Protein AF-T1AH85-F1 (afdb_monomer_lite)

Secondary structure (DSSP, 8-state):
--HHHHTTTS-TT--TT-TT--HHHHHHHHHHHHHHS----------TTHHHHS-HHHHHHHHH--

Organism: NCBI:txid410659

pLDDT: mean 84.35, std 11.83, range [56.25, 96.5]

Sequence (66 aa):
MLNAIYEEDFLGFSYGFRPGRNQHDALDALSVAISGTPVNWILDADIRSFFDSVSQEWRLRFLGHR

InterPro domains:
  IPR043502 DNA/RNA polymerase superfamily [SSF56672] (2-63)
  IPR051083 Group II Intron Splicing and Mobility/Defense [PTHR34047] (2-61)

Radius of gyration: 15.52 Å; chains: 1; bounding box: 29×27×39 Å

Structure (mmCIF, N/CA/C/O backbone):
data_AF-T1AH85-F1
#
_entry.id   AF-T1AH85-F1
#
loop_
_atom_site.group_PDB
_atom_site.id
_atom_site.type_symbol
_atom_site.label_atom_id
_atom_site.label_alt_id
_atom_site.label_comp_id
_atom_site.label_asym_id
_atom_site.label_entity_id
_atom_site.label_seq_id
_atom_site.pdbx_PDB_ins_code
_atom_site.Cartn_x
_atom_site.Cartn_y
_atom_site.Cartn_z
_atom_site.occupancy
_atom_site.B_iso_or_equiv
_atom_site.auth_seq_id
_atom_site.auth_comp_id
_atom_site.auth_asym_id
_atom_site.auth_atom_id
_atom_site.pdbx_PDB_model_num
ATOM 1 N N . MET A 1 1 ? 2.590 16.608 -18.531 1.00 56.25 1 MET A N 1
ATOM 2 C CA . MET A 1 1 ? 2.278 16.195 -17.145 1.00 56.25 1 MET A CA 1
ATOM 3 C C . MET A 1 1 ? 1.537 14.874 -17.208 1.00 56.25 1 MET A C 1
ATOM 5 O O . MET A 1 1 ? 0.427 14.856 -17.712 1.00 56.25 1 MET A O 1
ATOM 9 N N . LEU A 1 2 ? 2.173 13.773 -16.801 1.00 61.44 2 LEU A N 1
ATOM 10 C CA . LEU A 1 2 ? 1.553 12.440 -16.810 1.00 61.44 2 LEU A CA 1
ATOM 11 C C . LEU A 1 2 ? 0.767 12.179 -15.509 1.00 61.44 2 LEU A C 1
ATOM 13 O O . LEU A 1 2 ? -0.276 11.538 -15.523 1.00 61.44 2 LEU A O 1
ATOM 17 N N . ASN A 1 3 ? 1.245 12.756 -14.404 1.00 61.44 3 ASN A N 1
ATOM 18 C CA . ASN A 1 3 ? 0.623 12.743 -13.080 1.00 61.44 3 ASN A CA 1
ATOM 19 C C . ASN A 1 3 ? -0.851 13.173 -13.098 1.00 61.44 3 ASN A C 1
ATOM 21 O O . ASN A 1 3 ? -1.681 12.460 -12.559 1.00 61.44 3 ASN A O 1
ATOM 25 N N . ALA A 1 4 ? -1.196 14.275 -13.771 1.00 58.38 4 ALA A N 1
ATOM 26 C CA . ALA A 1 4 ? -2.577 14.762 -13.831 1.00 58.38 4 ALA A CA 1
ATOM 27 C C . ALA A 1 4 ? -3.550 13.776 -14.498 1.00 58.38 4 ALA A C 1
ATOM 29 O O . ALA A 1 4 ? -4.734 13.819 -14.209 1.00 58.38 4 ALA A O 1
ATOM 30 N N . ILE A 1 5 ? -3.050 12.880 -15.355 1.00 59.91 5 ILE A N 1
ATOM 31 C CA . ILE A 1 5 ? -3.872 11.877 -16.040 1.00 59.91 5 ILE A CA 1
ATOM 32 C C . ILE A 1 5 ? -3.969 10.592 -15.204 1.00 59.91 5 ILE A C 1
ATOM 34 O O . ILE A 1 5 ? -4.948 9.874 -15.300 1.00 59.91 5 ILE A O 1
ATOM 38 N N . TYR A 1 6 ? -2.953 10.244 -14.407 1.00 58.09 6 TYR A N 1
ATOM 39 C CA . TYR A 1 6 ? -2.974 9.021 -13.585 1.00 58.09 6 TYR A CA 1
ATOM 40 C C . TYR A 1 6 ? -3.576 9.227 -12.188 1.00 58.09 6 TYR A C 1
ATOM 42 O O . TYR A 1 6 ? -4.048 8.262 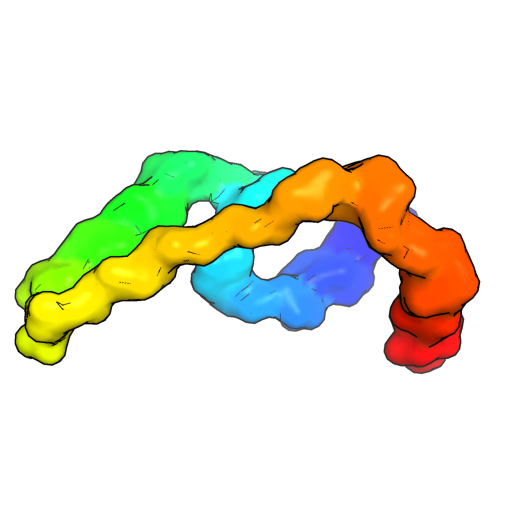-11.597 1.00 58.09 6 TYR A O 1
ATOM 50 N N . GLU A 1 7 ? -3.611 10.457 -11.667 1.00 59.06 7 GLU A N 1
ATOM 51 C CA . GLU A 1 7 ? -4.235 10.746 -10.367 1.00 59.06 7 GLU A CA 1
ATOM 52 C C . GLU A 1 7 ? -5.738 10.443 -10.323 1.00 59.06 7 GLU A C 1
ATOM 54 O O . GLU A 1 7 ? -6.218 10.000 -9.280 1.00 59.06 7 GLU A O 1
ATOM 59 N N . GLU A 1 8 ? -6.459 10.625 -11.436 1.00 60.25 8 GLU A N 1
ATOM 60 C CA . GLU A 1 8 ? -7.895 10.316 -11.534 1.00 60.25 8 GLU A CA 1
ATOM 61 C C . GLU A 1 8 ? -8.181 8.804 -11.536 1.00 60.25 8 GLU A C 1
ATOM 63 O O . GLU A 1 8 ? -9.206 8.375 -11.010 1.00 60.25 8 GLU A O 1
ATOM 68 N N . ASP A 1 9 ? -7.250 7.993 -12.049 1.00 65.81 9 ASP A N 1
ATOM 69 C CA . ASP A 1 9 ? -7.394 6.533 -12.136 1.00 65.81 9 ASP A CA 1
ATOM 70 C C . ASP A 1 9 ? -6.931 5.807 -10.860 1.00 65.81 9 ASP A C 1
ATOM 72 O O . ASP A 1 9 ? -7.258 4.636 -10.638 1.00 65.81 9 ASP A O 1
ATOM 76 N N . PHE A 1 10 ? -6.148 6.466 -9.997 1.00 75.19 10 PHE A N 1
ATOM 77 C CA . PHE A 1 10 ? -5.710 5.855 -8.746 1.00 75.19 10 PHE A CA 1
ATOM 78 C C . PHE A 1 10 ? -6.868 5.724 -7.759 1.00 75.19 10 PHE A C 1
ATOM 80 O O . PHE A 1 10 ? -7.469 6.707 -7.324 1.00 75.19 10 PHE A O 1
ATOM 87 N N . LEU A 1 11 ? -7.086 4.496 -7.289 1.00 79.19 11 LEU A N 1
ATOM 88 C CA . LEU A 1 11 ? -8.077 4.209 -6.259 1.00 79.19 11 LEU A CA 1
ATOM 89 C C . LEU A 1 11 ? -7.833 5.045 -4.994 1.00 79.19 11 LEU A C 1
ATOM 91 O O . LEU A 1 11 ? -6.696 5.330 -4.602 1.00 79.19 11 LEU A O 1
ATOM 95 N N . GLY A 1 12 ? -8.929 5.415 -4.327 1.00 79.62 12 GLY A N 1
ATOM 96 C CA . GLY A 1 12 ? -8.918 6.289 -3.150 1.00 79.62 12 GLY A CA 1
ATOM 97 C C . GLY A 1 12 ? -8.119 5.753 -1.957 1.00 79.62 12 GLY A C 1
ATOM 98 O O . GLY A 1 12 ? -7.766 6.540 -1.085 1.00 79.62 12 GLY A O 1
ATOM 99 N N . PHE A 1 13 ? -7.776 4.463 -1.951 1.00 84.00 13 PHE A N 1
ATOM 100 C CA . PHE A 1 13 ? -6.957 3.789 -0.937 1.00 84.00 13 PHE A CA 1
ATOM 101 C C . PHE A 1 13 ? -5.503 3.528 -1.383 1.00 84.00 13 PHE A C 1
ATOM 103 O O . PHE A 1 13 ? -4.765 2.812 -0.713 1.00 84.00 13 PHE A O 1
ATOM 110 N N . SER A 1 14 ? -5.070 4.086 -2.519 1.00 89.44 14 SER A N 1
ATOM 111 C CA . SER A 1 14 ? -3.660 4.081 -2.923 1.00 89.44 14 SER A CA 1
ATOM 112 C C . SER A 1 14 ? -2.961 5.339 -2.405 1.00 89.44 14 SER A C 1
ATOM 114 O O . SER A 1 14 ? -3.415 6.457 -2.676 1.00 89.44 14 SER A O 1
ATOM 116 N N . TYR A 1 15 ? -1.865 5.168 -1.663 1.00 89.69 15 TYR A N 1
ATOM 117 C CA . TYR A 1 15 ? -1.157 6.260 -0.976 1.00 89.69 15 TYR A CA 1
ATOM 118 C C . TYR A 1 15 ? 0.302 6.438 -1.422 1.00 89.69 15 TYR A C 1
ATOM 120 O O . TYR A 1 15 ? 0.854 7.525 -1.279 1.00 89.69 15 TYR A O 1
ATOM 128 N N . GLY A 1 16 ? 0.935 5.397 -1.968 1.00 89.94 16 GLY A N 1
ATOM 129 C CA . GLY A 1 16 ? 2.353 5.425 -2.332 1.00 89.94 16 GLY A CA 1
ATOM 130 C C . GLY A 1 16 ? 2.644 6.310 -3.545 1.00 89.94 16 GLY A C 1
ATOM 131 O O . GLY A 1 16 ? 1.929 6.248 -4.539 1.00 89.94 16 GLY A O 1
ATOM 132 N N . PHE A 1 17 ? 3.726 7.094 -3.477 1.00 87.44 17 PHE A N 1
ATOM 133 C CA . PHE A 1 17 ? 4.249 7.922 -4.579 1.00 87.44 17 PHE A CA 1
ATOM 134 C C . PHE A 1 17 ? 3.253 8.934 -5.180 1.00 87.44 17 PHE A C 1
ATOM 136 O O . PHE A 1 17 ? 3.411 9.342 -6.331 1.00 87.44 17 PHE A O 1
ATOM 143 N N . ARG A 1 18 ? 2.252 9.369 -4.403 1.00 87.81 18 ARG A N 1
ATOM 144 C CA . ARG A 1 18 ? 1.226 10.326 -4.841 1.00 87.81 18 ARG A CA 1
ATOM 145 C C . ARG A 1 18 ? 1.419 11.705 -4.201 1.00 87.81 18 ARG A C 1
ATOM 147 O O . ARG A 1 18 ? 1.623 11.784 -2.989 1.00 87.81 18 ARG A O 1
ATOM 154 N N . PRO A 1 19 ? 1.335 12.808 -4.965 1.00 86.94 19 PRO A N 1
ATOM 155 C CA . PRO A 1 19 ? 1.355 14.153 -4.400 1.00 86.94 19 PRO A CA 1
ATOM 156 C C . PRO A 1 19 ? 0.217 14.360 -3.392 1.00 86.94 19 PRO A C 1
ATOM 158 O O . PRO A 1 19 ? -0.931 14.022 -3.664 1.00 86.94 19 PRO A O 1
ATOM 161 N N . GLY A 1 20 ? 0.532 14.931 -2.227 1.00 88.38 20 GLY A N 1
ATOM 162 C CA . GLY A 1 20 ? -0.465 15.226 -1.190 1.00 88.38 20 GLY A CA 1
ATOM 163 C C . GLY A 1 20 ? -0.977 14.007 -0.414 1.00 88.38 20 GLY A C 1
ATOM 164 O O . GLY A 1 20 ? -1.909 14.160 0.368 1.00 88.38 20 GLY A O 1
ATOM 165 N N . ARG A 1 21 ? -0.378 12.824 -0.608 1.00 89.94 21 ARG A N 1
ATOM 166 C CA . ARG A 1 21 ? -0.624 11.624 0.202 1.00 89.94 21 ARG A CA 1
ATOM 167 C C . ARG A 1 21 ? 0.673 11.128 0.819 1.00 89.94 21 ARG A C 1
ATOM 169 O O . ARG A 1 21 ? 1.739 11.240 0.212 1.00 89.94 21 ARG A O 1
ATOM 176 N N . ASN A 1 22 ? 0.592 10.587 2.026 1.00 91.88 22 ASN A N 1
ATOM 177 C CA . ASN A 1 22 ? 1.752 10.091 2.754 1.00 91.88 22 ASN A CA 1
ATOM 178 C C . ASN A 1 22 ? 1.4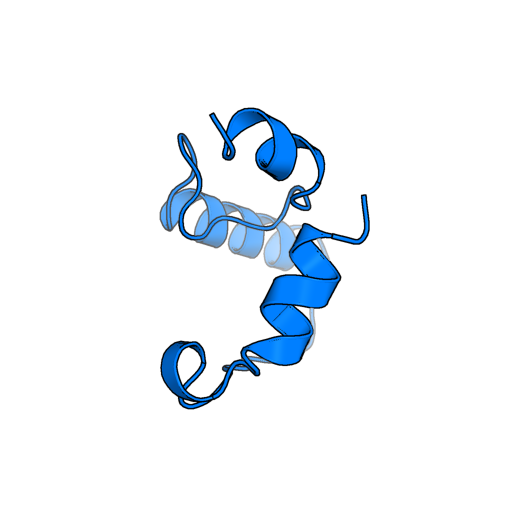34 8.821 3.566 1.00 91.88 22 ASN A C 1
ATOM 180 O O . ASN A 1 22 ? 0.299 8.354 3.630 1.00 91.88 22 ASN A O 1
ATOM 184 N N . GLN A 1 23 ? 2.469 8.244 4.177 1.00 94.44 23 GLN A N 1
ATOM 185 C CA . GLN A 1 23 ? 2.376 7.000 4.949 1.00 94.44 23 GLN A CA 1
ATOM 186 C C . GLN A 1 23 ? 1.445 7.087 6.170 1.00 94.44 23 GLN A C 1
ATOM 188 O O . GLN A 1 23 ? 0.837 6.083 6.534 1.00 94.44 23 GLN A O 1
ATOM 193 N N . HIS A 1 24 ? 1.300 8.263 6.787 1.00 96.50 24 HIS A N 1
ATOM 194 C CA . HIS A 1 24 ? 0.378 8.458 7.904 1.00 96.50 24 HIS A CA 1
ATOM 195 C C . HIS A 1 24 ? -1.077 8.377 7.441 1.00 96.50 24 HIS A C 1
ATOM 197 O O . HIS A 1 24 ? -1.866 7.722 8.107 1.00 96.50 24 HIS A O 1
ATOM 203 N N . ASP A 1 25 ? -1.407 8.896 6.255 1.00 94.69 25 ASP A N 1
ATOM 204 C CA . ASP A 1 25 ? -2.765 8.787 5.702 1.00 94.69 25 ASP A CA 1
ATOM 205 C C . ASP A 1 25 ? -3.174 7.316 5.488 1.00 94.69 25 ASP A C 1
ATOM 207 O O . ASP A 1 25 ? -4.331 6.943 5.689 1.00 94.69 25 ASP A O 1
ATOM 211 N N . ALA A 1 26 ? -2.219 6.462 5.098 1.00 93.31 26 ALA A N 1
ATOM 212 C CA . ALA A 1 26 ? -2.446 5.025 4.944 1.00 93.31 26 ALA A CA 1
ATOM 213 C C . ALA A 1 26 ? -2.681 4.330 6.296 1.00 93.31 26 ALA A C 1
ATOM 215 O O . ALA A 1 26 ? -3.573 3.487 6.416 1.00 93.31 26 ALA A O 1
ATOM 216 N N . LEU A 1 27 ? -1.900 4.695 7.318 1.00 95.06 27 LEU A N 1
ATOM 217 C CA . LEU A 1 27 ? -2.053 4.175 8.679 1.00 95.06 27 LEU A CA 1
ATOM 218 C C . LEU A 1 27 ? -3.374 4.623 9.314 1.00 95.06 27 LEU A C 1
ATOM 220 O O . LEU A 1 27 ? -4.050 3.812 9.945 1.00 95.06 27 LEU A O 1
ATOM 224 N N . ASP A 1 28 ? -3.770 5.876 9.101 1.00 95.62 28 ASP A N 1
ATOM 225 C CA . ASP A 1 28 ? -5.038 6.419 9.584 1.00 95.62 28 ASP A CA 1
ATOM 226 C C . ASP A 1 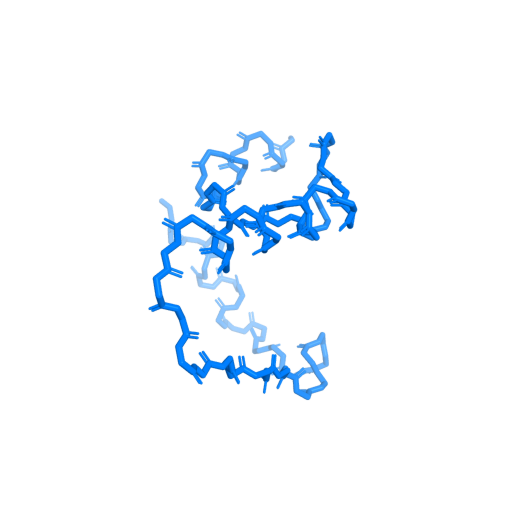28 ? -6.222 5.694 8.935 1.00 95.62 28 ASP A C 1
ATOM 228 O O . ASP A 1 28 ? -7.147 5.267 9.629 1.00 95.62 28 ASP A O 1
ATOM 232 N N . ALA A 1 29 ? -6.171 5.466 7.619 1.00 93.44 29 ALA A N 1
ATOM 233 C CA . ALA A 1 29 ? -7.200 4.708 6.912 1.00 93.44 29 ALA A CA 1
ATOM 234 C C . ALA 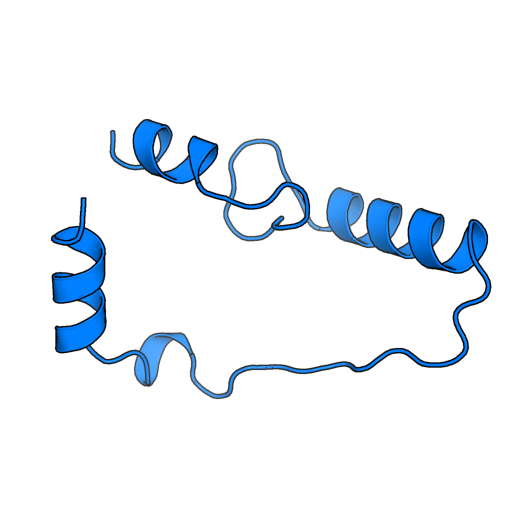A 1 29 ? -7.309 3.260 7.413 1.00 93.44 29 ALA A C 1
ATOM 236 O O . ALA A 1 29 ? -8.421 2.767 7.627 1.00 93.44 29 ALA A O 1
ATOM 237 N N . LEU A 1 30 ? -6.174 2.592 7.653 1.00 93.62 30 LEU A N 1
ATOM 238 C CA . LEU A 1 30 ? -6.150 1.253 8.242 1.00 93.62 30 LEU A CA 1
ATOM 239 C C . LEU A 1 30 ? -6.763 1.254 9.649 1.00 93.62 30 LEU A C 1
ATOM 241 O O . LEU A 1 30 ? -7.615 0.418 9.941 1.00 93.62 30 LEU A O 1
ATOM 245 N N . SER A 1 31 ? -6.368 2.210 10.493 1.00 94.88 31 SER A N 1
ATOM 246 C CA . SER A 1 31 ? -6.865 2.368 11.865 1.00 94.88 31 SER A CA 1
ATOM 247 C C . SER A 1 31 ? -8.384 2.551 11.906 1.00 94.88 31 SER A C 1
ATOM 249 O O . SER A 1 31 ? -9.080 1.864 12.661 1.00 94.88 31 SER A O 1
ATOM 251 N N . VAL A 1 32 ? -8.924 3.414 11.040 1.00 94.31 32 VAL A N 1
ATOM 252 C CA . VAL A 1 32 ? -10.372 3.617 10.899 1.00 94.31 32 VAL A CA 1
ATOM 253 C C . VAL A 1 32 ? -11.065 2.338 10.427 1.00 94.31 32 VAL A C 1
ATOM 255 O O . VAL A 1 32 ? -12.093 1.968 10.993 1.00 94.31 32 VAL A O 1
ATOM 258 N N . ALA A 1 33 ? -10.512 1.636 9.434 1.00 91.44 33 ALA A N 1
ATOM 259 C CA . ALA A 1 33 ? -11.124 0.427 8.883 1.00 91.44 33 ALA A CA 1
ATOM 260 C C . ALA A 1 33 ? -11.251 -0.701 9.924 1.00 91.44 33 ALA A C 1
ATOM 262 O O . ALA A 1 33 ? -12.327 -1.294 10.060 1.00 91.44 33 ALA A O 1
ATOM 263 N N . ILE A 1 34 ? -10.184 -0.962 10.688 1.00 94.88 34 ILE A N 1
ATOM 264 C CA . ILE A 1 34 ? -10.169 -2.027 11.707 1.00 94.88 34 ILE A CA 1
ATOM 265 C C . ILE A 1 34 ? -10.962 -1.660 12.963 1.00 94.88 34 ILE A C 1
ATOM 267 O O . ILE A 1 34 ? -11.464 -2.546 13.647 1.00 94.88 34 ILE A O 1
ATOM 271 N N . SER A 1 35 ? -11.085 -0.365 13.270 1.00 94.75 35 SER A N 1
ATOM 272 C CA . SER A 1 35 ? -11.837 0.104 14.441 1.00 94.75 35 SER A CA 1
ATOM 273 C C . SER A 1 35 ? -13.332 0.255 14.150 1.00 94.75 35 SER A C 1
ATOM 275 O O . SER A 1 35 ? -14.156 0.110 15.050 1.00 94.75 35 SER A O 1
ATOM 277 N N . GLY A 1 36 ? -13.694 0.569 12.902 1.00 92.69 36 GLY A N 1
ATOM 278 C CA . GLY A 1 36 ? -15.072 0.838 12.486 1.00 92.69 36 GLY A CA 1
ATOM 279 C C . GLY A 1 36 ? -15.867 -0.396 12.059 1.00 92.69 36 GLY A C 1
ATOM 280 O O . GLY A 1 36 ? -17.088 -0.313 11.930 1.00 92.69 36 GLY A O 1
ATOM 281 N N . THR A 1 37 ? -15.209 -1.537 11.832 1.00 90.00 37 THR A N 1
ATOM 282 C CA . THR A 1 37 ? -15.864 -2.782 11.408 1.00 90.00 37 THR A CA 1
ATOM 283 C C . THR A 1 37 ? -15.211 -4.007 12.055 1.00 90.00 37 THR A C 1
ATOM 285 O O . THR A 1 37 ? -14.014 -3.972 12.331 1.00 90.00 37 THR A O 1
ATOM 288 N N . PRO A 1 38 ? -15.948 -5.109 12.299 1.00 91.69 38 PRO A N 1
ATOM 289 C CA . PRO A 1 38 ? -15.345 -6.346 12.787 1.00 91.69 38 PRO A CA 1
ATOM 290 C C . PRO A 1 38 ? -14.409 -6.957 11.734 1.00 91.69 38 PRO A C 1
ATOM 292 O O . PRO A 1 38 ? -14.851 -7.624 10.796 1.00 91.69 38 PRO A O 1
ATOM 295 N N . VAL A 1 39 ? -13.105 -6.747 11.901 1.00 93.69 39 VAL A N 1
ATOM 296 C CA . VAL A 1 39 ? -12.053 -7.351 11.077 1.00 93.69 39 VAL A CA 1
ATOM 297 C C . VAL A 1 39 ? -11.408 -8.484 11.867 1.00 93.69 39 VAL A C 1
ATOM 299 O O . VAL A 1 39 ? -10.846 -8.264 12.934 1.00 93.69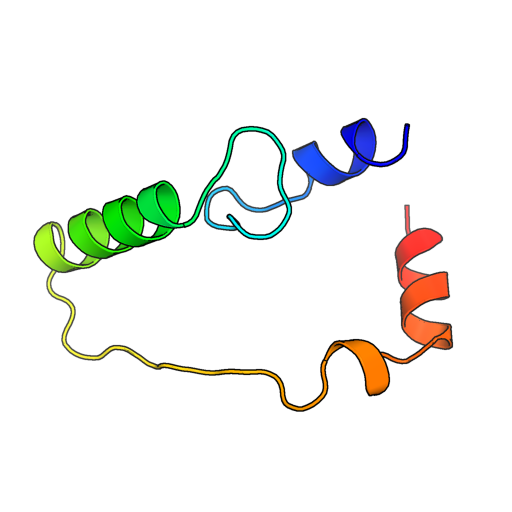 39 VAL A O 1
ATOM 302 N N . ASN A 1 40 ? -11.484 -9.708 11.346 1.00 94.50 40 ASN A N 1
ATOM 303 C CA . ASN A 1 40 ? -10.937 -10.890 12.026 1.00 94.50 40 ASN A CA 1
ATOM 304 C C . ASN A 1 40 ? -9.511 -11.240 11.576 1.00 94.50 40 ASN A C 1
ATOM 306 O O . ASN A 1 40 ? -8.783 -11.896 12.313 1.00 94.50 40 ASN A O 1
ATOM 310 N N . TRP A 1 41 ? -9.122 -10.826 10.366 1.00 94.94 41 TRP A N 1
ATOM 311 C CA . TRP A 1 41 ? -7.843 -11.183 9.754 1.00 94.94 41 TRP A CA 1
ATOM 312 C C . TRP A 1 41 ? -7.329 -10.045 8.875 1.00 94.94 41 TRP A C 1
ATOM 314 O O . TRP A 1 41 ? -8.111 -9.396 8.181 1.00 94.94 41 TRP A O 1
ATOM 324 N N . ILE A 1 42 ? -6.010 -9.853 8.877 1.00 93.56 42 ILE A N 1
ATOM 325 C CA . ILE A 1 42 ? -5.291 -8.959 7.965 1.00 93.56 42 ILE A CA 1
ATOM 326 C C . ILE A 1 42 ? -4.321 -9.823 7.163 1.00 93.56 42 ILE A C 1
ATOM 328 O O . ILE A 1 42 ? -3.576 -10.615 7.740 1.00 93.56 42 ILE A O 1
ATOM 332 N N . LEU A 1 43 ? -4.345 -9.679 5.838 1.00 94.81 43 LEU A N 1
ATOM 333 C CA . LEU A 1 43 ? -3.372 -10.300 4.949 1.00 94.81 43 LEU A CA 1
ATOM 334 C C . LEU A 1 43 ? -2.320 -9.260 4.573 1.00 94.81 43 LEU A C 1
ATOM 336 O O . LEU A 1 43 ? -2.626 -8.311 3.855 1.00 94.81 43 LEU A O 1
ATOM 340 N N . ASP A 1 44 ? -1.099 -9.462 5.056 1.00 95.06 44 ASP A N 1
ATOM 341 C CA . ASP A 1 44 ? 0.061 -8.677 4.648 1.00 95.06 44 ASP A CA 1
ATOM 342 C C . ASP A 1 44 ? 0.734 -9.349 3.445 1.00 95.06 44 ASP A C 1
ATOM 344 O O . ASP A 1 44 ? 1.021 -10.550 3.469 1.00 95.06 44 ASP A O 1
ATOM 348 N N . ALA A 1 45 ? 0.920 -8.595 2.365 1.00 94.19 45 ALA A N 1
ATOM 349 C CA . ALA A 1 45 ? 1.424 -9.105 1.099 1.00 94.19 45 ALA A CA 1
ATOM 350 C C . ALA A 1 45 ? 2.310 -8.066 0.411 1.00 94.19 45 ALA A C 1
ATOM 352 O O . ALA A 1 45 ? 1.966 -6.889 0.335 1.00 94.19 45 ALA A O 1
ATOM 353 N N . ASP A 1 46 ? 3.418 -8.542 -0.155 1.00 92.69 46 ASP A N 1
ATOM 354 C CA . ASP A 1 46 ? 4.394 -7.725 -0.867 1.00 92.69 46 ASP A CA 1
ATOM 355 C C . ASP A 1 46 ? 4.791 -8.371 -2.203 1.00 92.69 46 ASP A C 1
ATOM 357 O O . ASP A 1 46 ? 4.769 -9.599 -2.358 1.00 92.69 46 ASP A O 1
ATOM 361 N N . ILE A 1 47 ? 5.163 -7.539 -3.180 1.00 91.00 47 ILE A N 1
ATOM 362 C CA . ILE A 1 47 ? 5.639 -7.999 -4.488 1.00 91.00 47 ILE A CA 1
ATOM 363 C C . ILE A 1 47 ? 7.165 -7.973 -4.497 1.00 91.00 47 ILE A C 1
ATOM 365 O O . ILE A 1 47 ? 7.798 -6.926 -4.646 1.00 91.00 47 ILE A O 1
ATOM 369 N N . ARG A 1 48 ? 7.764 -9.165 -4.437 1.00 91.06 48 ARG A N 1
ATOM 370 C CA . ARG A 1 48 ? 9.218 -9.325 -4.524 1.00 91.06 48 ARG A CA 1
ATOM 371 C C . ARG A 1 48 ? 9.765 -8.706 -5.811 1.00 91.06 48 ARG A C 1
ATOM 373 O O . ARG A 1 48 ? 9.298 -9.031 -6.898 1.00 91.06 48 ARG A O 1
ATOM 380 N N . SER A 1 49 ? 10.819 -7.901 -5.673 1.00 88.38 49 SER A N 1
ATOM 381 C CA . SER A 1 49 ? 11.579 -7.332 -6.796 1.00 88.38 49 SER A CA 1
ATOM 382 C C . SER A 1 49 ? 10.724 -6.531 -7.783 1.00 88.38 49 SER A C 1
ATOM 384 O O . SER A 1 49 ? 11.049 -6.48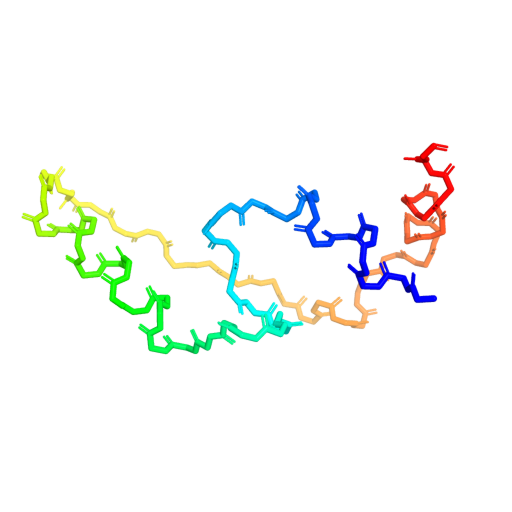7 -8.964 1.00 88.38 49 SER A O 1
ATOM 386 N N . PHE A 1 50 ? 9.659 -5.876 -7.304 1.00 86.00 50 PHE A N 1
ATOM 387 C CA . PHE A 1 50 ? 8.673 -5.182 -8.137 1.00 86.00 50 PHE A CA 1
ATOM 388 C C . PHE A 1 50 ? 9.289 -4.358 -9.282 1.00 86.00 50 PHE A C 1
ATOM 390 O O . PHE A 1 50 ? 8.950 -4.567 -10.444 1.00 86.00 50 PHE A O 1
ATOM 397 N N . PHE A 1 51 ? 10.231 -3.460 -8.989 1.00 83.44 51 PHE A N 1
ATOM 398 C CA . PHE A 1 51 ? 10.807 -2.577 -10.011 1.00 83.44 51 PHE A CA 1
ATOM 399 C C . PHE A 1 51 ? 11.691 -3.300 -11.034 1.00 83.44 51 PHE A C 1
ATOM 401 O O . PHE A 1 51 ? 11.776 -2.853 -12.178 1.00 83.44 51 PHE A O 1
ATOM 408 N N . ASP A 1 52 ? 12.291 -4.424 -10.652 1.00 83.81 52 ASP A N 1
ATOM 409 C CA . ASP A 1 52 ? 13.171 -5.207 -11.520 1.00 83.81 52 ASP A CA 1
ATOM 410 C C . ASP A 1 52 ? 12.384 -6.228 -12.354 1.00 83.81 52 ASP A C 1
ATOM 412 O O . ASP A 1 52 ? 12.776 -6.564 -13.471 1.00 83.81 52 ASP A O 1
ATOM 416 N N . SER A 1 53 ? 11.264 -6.730 -11.819 1.00 85.69 53 SER A N 1
ATOM 417 C CA . SER A 1 53 ? 10.490 -7.827 -12.410 1.00 85.69 53 SER A CA 1
ATOM 418 C C . SER A 1 53 ? 9.286 -7.379 -13.240 1.00 85.69 53 SER A C 1
ATOM 420 O O . SER A 1 53 ? 8.653 -8.213 -13.891 1.00 85.69 53 SER A O 1
ATOM 422 N N . VAL A 1 54 ? 8.924 -6.092 -13.227 1.00 85.44 54 VAL A N 1
ATOM 423 C CA . VAL A 1 54 ? 7.820 -5.580 -14.054 1.00 85.44 54 VAL A CA 1
ATOM 424 C C . VAL A 1 54 ? 8.179 -5.695 -15.538 1.00 85.44 54 VAL A C 1
ATOM 426 O O . VAL A 1 54 ? 9.136 -5.092 -16.029 1.00 85.44 54 VAL A O 1
ATOM 429 N N . SER A 1 55 ? 7.364 -6.446 -16.283 1.00 84.88 55 SER A N 1
ATOM 430 C CA . SER A 1 55 ? 7.549 -6.627 -17.724 1.00 84.88 55 SER A CA 1
ATOM 431 C C . SER A 1 55 ? 7.489 -5.291 -18.464 1.00 84.88 55 SER A C 1
ATOM 433 O O . SER A 1 55 ? 6.522 -4.529 -18.366 1.00 84.88 55 SER A O 1
ATOM 435 N N . GLN A 1 56 ? 8.531 -5.018 -19.252 1.00 83.44 56 GLN A N 1
ATOM 436 C CA . GLN A 1 56 ? 8.604 -3.803 -20.059 1.00 83.44 56 GLN A CA 1
ATOM 437 C C . GLN A 1 56 ? 7.509 -3.754 -21.128 1.00 83.44 56 GLN A C 1
ATOM 439 O O . GLN A 1 56 ? 6.946 -2.691 -21.375 1.00 83.44 56 GLN A O 1
ATOM 444 N N . GLU A 1 57 ? 7.173 -4.901 -21.718 1.00 87.75 57 GLU A N 1
ATOM 445 C CA . GLU A 1 57 ? 6.104 -5.013 -22.708 1.00 87.75 57 GLU A CA 1
ATOM 446 C C . GLU A 1 57 ? 4.749 -4.658 -22.092 1.00 87.75 57 GLU A C 1
ATOM 448 O O . GLU A 1 57 ? 4.018 -3.831 -22.635 1.00 87.75 57 GLU A O 1
ATOM 453 N N . TRP A 1 58 ? 4.435 -5.225 -20.923 1.00 83.88 58 TRP A N 1
ATOM 454 C CA . TRP A 1 58 ? 3.189 -4.919 -20.221 1.00 83.88 58 TRP A CA 1
ATOM 455 C C . TRP A 1 58 ? 3.113 -3.460 -19.792 1.00 83.88 58 TRP A C 1
ATOM 457 O O . TRP A 1 58 ? 2.059 -2.845 -19.932 1.00 83.88 58 TRP A O 1
ATOM 467 N N . ARG A 1 59 ? 4.229 -2.873 -19.353 1.00 81.38 59 ARG A N 1
ATOM 468 C CA . ARG A 1 59 ? 4.300 -1.444 -19.030 1.00 81.38 59 ARG A CA 1
ATOM 469 C C . ARG A 1 59 ? 3.968 -0.571 -20.242 1.00 81.38 59 ARG A C 1
ATOM 471 O O . ARG A 1 59 ? 3.175 0.353 -20.110 1.00 81.38 59 ARG A O 1
ATOM 478 N N . LEU A 1 60 ? 4.516 -0.872 -21.420 1.00 85.88 60 LEU A N 1
ATOM 479 C CA . LEU A 1 60 ? 4.209 -0.124 -22.646 1.00 85.88 60 LEU A CA 1
ATOM 480 C C . LEU A 1 60 ? 2.760 -0.323 -23.100 1.00 85.88 60 LEU A C 1
ATOM 482 O O . LEU A 1 60 ? 2.100 0.652 -23.452 1.00 85.88 60 LEU A O 1
ATOM 486 N N . ARG A 1 61 ? 2.248 -1.559 -23.046 1.00 85.25 61 ARG A N 1
ATOM 487 C CA . ARG A 1 61 ? 0.837 -1.848 -23.344 1.00 85.25 61 ARG A CA 1
ATOM 488 C C . ARG A 1 61 ? -0.090 -1.068 -22.420 1.00 85.25 61 ARG A C 1
ATOM 490 O O . ARG A 1 61 ? -1.038 -0.476 -22.907 1.00 85.25 61 ARG A O 1
ATOM 497 N N . PHE A 1 62 ? 0.208 -1.020 -21.123 1.00 81.75 62 PHE A N 1
ATOM 498 C CA . PHE A 1 62 ? -0.594 -0.293 -20.139 1.00 81.75 62 PHE A CA 1
ATOM 499 C C . PHE A 1 62 ? -0.596 1.218 -20.398 1.00 81.75 62 PHE A C 1
ATOM 501 O O . PHE A 1 62 ? -1.646 1.844 -20.352 1.00 81.75 62 PHE A O 1
ATOM 508 N N . LEU A 1 63 ? 0.558 1.796 -20.753 1.00 81.69 63 LEU A N 1
ATOM 509 C CA . LEU A 1 63 ? 0.639 3.205 -21.155 1.00 81.69 63 LEU A CA 1
ATOM 510 C C . LEU A 1 63 ? -0.149 3.502 -22.442 1.00 81.69 63 LEU A C 1
ATOM 512 O O . LEU A 1 63 ? -0.651 4.612 -22.596 1.00 81.69 63 LEU A O 1
ATOM 516 N N . GLY A 1 64 ? -0.214 2.539 -23.366 1.00 78.19 64 GLY A N 1
ATOM 517 C CA . GLY A 1 64 ? -0.939 2.659 -24.633 1.00 78.19 64 GLY A CA 1
ATOM 518 C C . GLY A 1 64 ? -2.417 2.265 -24.567 1.00 78.19 64 GLY A C 1
ATOM 519 O O . GLY A 1 64 ? -3.136 2.513 -25.529 1.00 78.19 64 GLY A O 1
ATOM 520 N N . HIS A 1 65 ? -2.878 1.646 -23.476 1.00 67.00 65 HIS A N 1
ATOM 521 C CA . HIS A 1 65 ? -4.274 1.248 -23.281 1.00 67.00 65 HIS A CA 1
ATOM 522 C C . HIS A 1 65 ? -5.062 2.374 -22.606 1.00 67.00 65 HIS A C 1
ATOM 524 O O . HIS A 1 65 ? -5.557 2.236 -21.487 1.00 67.00 65 HIS A O 1
ATOM 530 N N . ARG A 1 66 ? -5.120 3.506 -23.308 1.00 56.56 66 ARG A N 1
ATOM 531 C CA . ARG A 1 66 ? -5.969 4.657 -23.011 1.00 56.56 66 ARG A CA 1
ATOM 532 C C . ARG A 1 66 ? -6.705 5.080 -24.269 1.00 56.56 66 ARG A C 1
ATOM 534 O O . ARG A 1 66 ? -6.029 5.196 -25.315 1.00 56.56 66 ARG A O 1
#

Foldseek 3Di:
DVLVVVVVVDDPQDAPPHPPGDPVNNVVVVVCVVVVDPDDDDDDDDDPPVVNPPDPVVVVVVVVPD